Protein AF-A0A914R3E1-F1 (afdb_monomer_lite)

Structure (mmCIF, N/CA/C/O backbone):
data_AF-A0A914R3E1-F1
#
_entry.id   AF-A0A914R3E1-F1
#
loop_
_atom_site.group_PDB
_atom_site.id
_atom_site.type_symbol
_atom_site.label_atom_id
_atom_site.label_alt_id
_atom_site.label_comp_id
_atom_site.label_asym_id
_atom_site.label_entity_id
_atom_site.label_seq_id
_atom_site.pdbx_PDB_ins_code
_atom_site.Cartn_x
_atom_site.Cartn_y
_atom_site.Cartn_z
_atom_site.occupancy
_atom_site.B_iso_or_equiv
_atom_site.auth_seq_id
_atom_site.auth_comp_id
_atom_site.auth_asym_id
_atom_site.auth_atom_id
_atom_site.pdbx_PDB_model_num
ATOM 1 N N . TRP A 1 1 ? -0.413 -1.139 -13.034 1.00 91.69 1 TRP A N 1
ATOM 2 C CA . TRP A 1 1 ? 0.040 -0.336 -11.878 1.00 91.69 1 TRP A CA 1
ATOM 3 C C . TRP A 1 1 ? -0.226 1.168 -12.042 1.00 91.69 1 TRP A C 1
ATOM 5 O O . TRP A 1 1 ? -0.947 1.726 -11.226 1.00 91.69 1 TRP A O 1
ATOM 15 N N . VAL A 1 2 ? 0.284 1.839 -13.089 1.00 95.19 2 VAL A N 1
ATOM 16 C CA . VAL A 1 2 ? 0.117 3.309 -13.268 1.00 95.19 2 VAL A CA 1
ATOM 17 C C . VAL A 1 2 ? -1.317 3.775 -13.550 1.00 95.19 2 VAL A C 1
ATOM 19 O O . VAL A 1 2 ? -1.635 4.934 -13.323 1.00 95.19 2 VAL A O 1
ATOM 22 N N . ARG A 1 3 ? -2.176 2.872 -14.038 1.00 94.94 3 ARG A N 1
ATOM 23 C CA . ARG A 1 3 ? -3.586 3.139 -14.366 1.00 94.94 3 ARG A CA 1
ATOM 24 C C . ARG A 1 3 ? -4.540 3.029 -13.170 1.00 94.94 3 ARG A C 1
ATOM 26 O O . ARG A 1 3 ? -5.719 3.292 -13.337 1.00 94.94 3 ARG A O 1
ATOM 33 N N . TYR A 1 4 ? -4.050 2.591 -12.009 1.00 94.19 4 TYR A N 1
ATOM 34 C CA . TYR A 1 4 ? -4.879 2.350 -10.829 1.00 94.19 4 TYR A CA 1
ATOM 35 C C . TYR A 1 4 ? -4.605 3.390 -9.752 1.00 94.19 4 TYR A C 1
ATOM 37 O O . TYR A 1 4 ? -3.444 3.768 -9.528 1.00 94.19 4 TYR A O 1
ATOM 45 N N . GLU A 1 5 ? -5.670 3.775 -9.055 1.00 95.00 5 GLU A N 1
ATOM 46 C CA . GLU A 1 5 ? -5.585 4.555 -7.828 1.00 95.00 5 GLU A CA 1
ATOM 47 C C . GLU A 1 5 ? -4.735 3.833 -6.784 1.00 95.00 5 GLU A C 1
ATOM 49 O O . GLU A 1 5 ? -4.691 2.602 -6.726 1.00 95.00 5 GLU A O 1
ATOM 54 N N . ALA A 1 6 ? -3.987 4.609 -6.003 1.00 97.00 6 ALA A N 1
ATOM 55 C CA . ALA A 1 6 ? -3.027 4.046 -5.065 1.00 97.00 6 ALA A CA 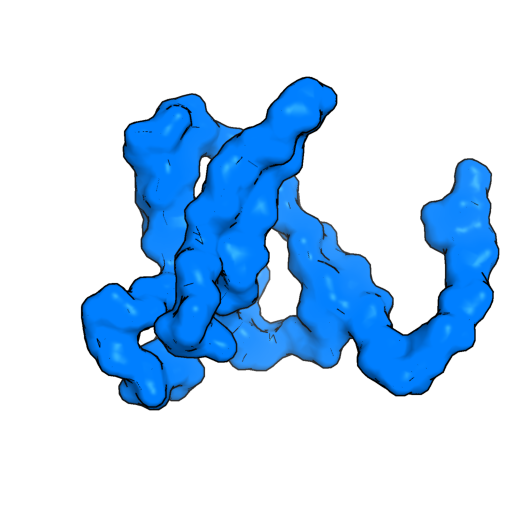1
ATOM 56 C C . ALA A 1 6 ? -3.701 3.412 -3.847 1.00 97.00 6 ALA A C 1
ATOM 58 O O . ALA A 1 6 ? -3.330 2.312 -3.449 1.00 97.00 6 ALA A O 1
ATOM 59 N N . VAL A 1 7 ? -4.700 4.099 -3.291 1.00 97.31 7 VAL A N 1
ATOM 60 C CA . VAL A 1 7 ? -5.360 3.747 -2.033 1.00 97.31 7 VAL A CA 1
ATOM 61 C C . VAL A 1 7 ? -6.868 3.934 -2.190 1.00 97.31 7 VAL A C 1
ATOM 63 O O . VAL A 1 7 ? -7.333 5.050 -2.434 1.00 97.31 7 VAL A O 1
ATOM 66 N N . GLY A 1 8 ? -7.629 2.857 -2.011 1.00 95.75 8 GLY A N 1
ATOM 67 C CA . GLY A 1 8 ? -9.091 2.863 -1.998 1.00 95.75 8 GLY A CA 1
ATOM 68 C C . GLY A 1 8 ? -9.680 3.512 -0.742 1.00 95.75 8 GLY A C 1
ATOM 69 O O . GLY A 1 8 ? -8.961 3.947 0.158 1.00 95.75 8 GLY A O 1
ATOM 70 N N . ALA A 1 9 ? -11.006 3.604 -0.682 1.00 93.25 9 ALA A N 1
ATOM 71 C CA . ALA A 1 9 ? -11.708 4.025 0.528 1.00 93.25 9 ALA A CA 1
ATOM 72 C C . ALA A 1 9 ? -11.678 2.918 1.599 1.00 93.25 9 ALA A C 1
ATOM 74 O O . ALA A 1 9 ? -11.398 1.756 1.297 1.00 93.25 9 ALA A O 1
ATOM 75 N N . LEU A 1 10 ? -11.994 3.283 2.845 1.00 95.19 10 LEU A N 1
ATOM 76 C CA . LEU A 1 10 ? -12.315 2.302 3.878 1.00 95.19 10 LEU A CA 1
ATOM 77 C C . LEU A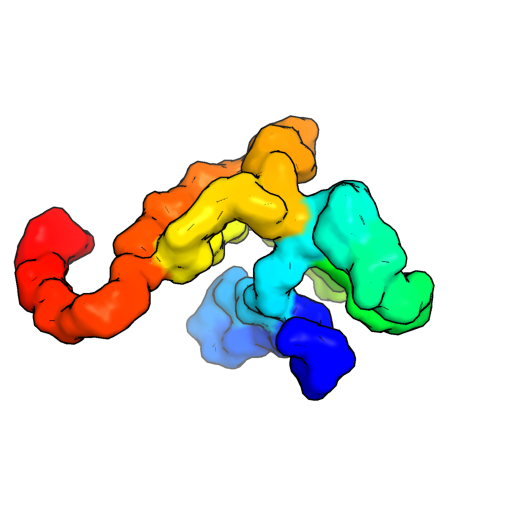 1 10 ? -13.516 1.475 3.404 1.00 95.19 10 LEU A C 1
ATOM 79 O O . LEU A 1 10 ? -14.535 2.045 3.006 1.00 95.19 10 LEU A O 1
ATOM 83 N N . ILE A 1 11 ? -13.398 0.148 3.429 1.00 95.62 11 ILE A N 1
ATOM 84 C CA . ILE A 1 11 ? -14.502 -0.727 3.037 1.00 95.62 11 ILE A CA 1
ATOM 85 C C . ILE A 1 11 ? -15.621 -0.586 4.085 1.00 95.62 11 ILE A C 1
ATOM 87 O O . ILE A 1 11 ? -15.353 -0.806 5.274 1.00 95.62 11 ILE A O 1
ATOM 91 N N . PRO A 1 12 ? -16.861 -0.238 3.680 1.00 96.25 12 PRO A N 1
ATOM 92 C CA . PRO A 1 12 ? -17.972 -0.043 4.606 1.00 96.25 12 PRO A CA 1
ATOM 93 C C . PRO A 1 12 ? -18.163 -1.232 5.549 1.00 96.25 12 PRO A C 1
ATOM 95 O O . PRO A 1 12 ? -18.096 -2.382 5.123 1.00 96.25 12 PRO A O 1
ATOM 98 N N . ASN A 1 13 ? -18.431 -0.945 6.826 1.00 96.12 13 ASN A N 1
ATOM 99 C CA . ASN A 1 13 ? -18.621 -1.943 7.888 1.00 96.12 13 ASN A CA 1
ATOM 100 C C . ASN A 1 13 ? -17.394 -2.830 8.174 1.00 96.12 13 ASN A C 1
ATOM 102 O O . ASN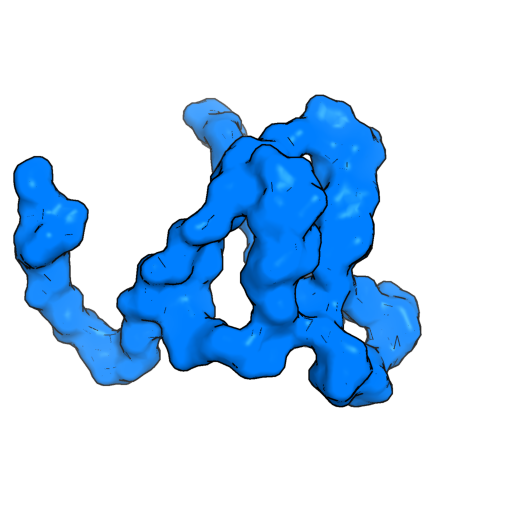 A 1 13 ? -17.529 -3.906 8.751 1.00 96.12 13 ASN A O 1
ATOM 106 N N . THR A 1 14 ? -16.189 -2.388 7.805 1.00 96.25 14 THR A N 1
ATOM 107 C CA . THR A 1 14 ? -14.941 -3.096 8.113 1.00 96.25 14 THR A CA 1
ATOM 108 C C . THR A 1 14 ? -13.854 -2.126 8.577 1.00 96.25 14 THR A C 1
ATOM 110 O O . THR A 1 14 ? -14.035 -0.909 8.585 1.00 96.25 14 THR A O 1
ATOM 113 N N . ARG A 1 15 ? -12.688 -2.673 8.932 1.00 95.56 15 ARG A N 1
ATOM 114 C CA . ARG A 1 15 ? -11.467 -1.905 9.214 1.00 95.56 15 ARG A CA 1
ATOM 115 C C . ARG A 1 15 ? -10.452 -1.967 8.065 1.00 95.56 15 ARG A C 1
ATOM 117 O O . ARG A 1 15 ? -9.308 -1.563 8.247 1.00 95.56 15 ARG A O 1
ATOM 124 N N . PHE A 1 16 ? -10.851 -2.489 6.904 1.00 97.50 16 PHE A N 1
ATOM 125 C CA . PHE A 1 16 ? -9.948 -2.729 5.784 1.00 97.50 16 PHE A CA 1
ATOM 126 C C . PHE A 1 16 ? -9.842 -1.520 4.861 1.00 97.50 16 PHE A C 1
ATOM 128 O O . PHE A 1 16 ? -10.844 -0.969 4.397 1.00 97.50 16 PHE A O 1
ATOM 135 N N . VAL A 1 17 ? -8.602 -1.165 4.537 1.00 97.31 17 VAL A N 1
ATOM 136 C CA . VAL A 1 17 ? -8.261 -0.248 3.451 1.00 97.31 17 VAL A CA 1
ATOM 137 C C . VAL A 1 17 ? -7.472 -1.036 2.421 1.00 97.31 17 VAL A C 1
ATOM 139 O O . VAL A 1 17 ? -6.479 -1.678 2.752 1.00 97.31 17 VAL A O 1
ATOM 142 N N . VAL A 1 18 ? -7.908 -0.973 1.167 1.00 97.06 18 VAL A N 1
ATOM 143 C CA . VAL A 1 18 ? -7.207 -1.613 0.052 1.00 97.06 18 VAL A CA 1
ATOM 144 C C . VAL A 1 18 ? -6.273 -0.618 -0.619 1.00 97.06 18 VAL A C 1
ATOM 146 O O . VAL A 1 18 ? -6.624 0.543 -0.829 1.00 97.06 18 VAL A O 1
ATOM 149 N N . PHE A 1 19 ? -5.083 -1.066 -0.987 1.00 97.94 19 PHE A N 1
ATOM 150 C CA . PHE A 1 19 ? -4.117 -0.268 -1.731 1.00 97.94 19 PHE A CA 1
ATOM 151 C C . PHE A 1 19 ? -3.355 -1.156 -2.712 1.00 97.94 19 PHE A C 1
ATOM 153 O O . PHE A 1 19 ? -3.223 -2.363 -2.512 1.00 97.94 19 PHE A O 1
ATOM 160 N N . LYS A 1 20 ? -2.873 -0.569 -3.809 1.00 97.44 20 LYS A N 1
ATOM 161 C CA . LYS A 1 20 ? -1.981 -1.285 -4.733 1.00 97.44 20 LYS A CA 1
ATOM 162 C C . LYS A 1 20 ? -0.598 -1.430 -4.100 1.00 97.44 20 LYS A C 1
ATOM 164 O O . LYS A 1 20 ? -0.211 -0.580 -3.311 1.00 97.44 20 LYS A O 1
ATOM 169 N N . THR A 1 21 ? 0.184 -2.430 -4.508 1.00 97.31 21 THR A N 1
ATOM 170 C CA . THR A 1 21 ? 1.547 -2.614 -3.975 1.00 97.31 21 THR A CA 1
ATOM 171 C C . THR A 1 21 ? 2.387 -1.329 -4.099 1.00 97.31 21 THR A C 1
ATOM 173 O O 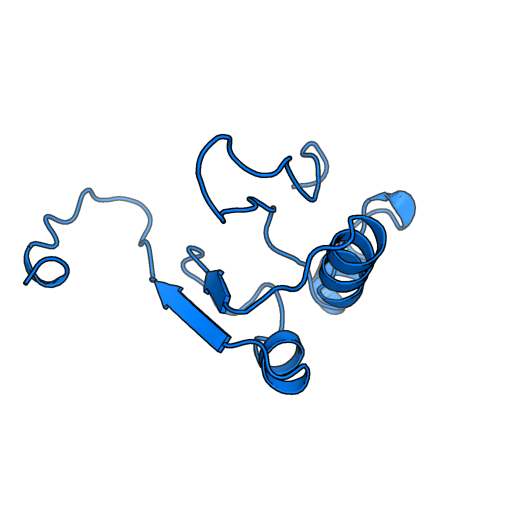. THR A 1 21 ? 2.484 -0.779 -5.207 1.00 97.31 21 THR A O 1
ATOM 176 N N . PRO A 1 22 ? 3.001 -0.835 -3.009 1.00 97.69 22 PRO A N 1
ATOM 177 C CA . PRO A 1 22 ? 4.037 0.188 -3.081 1.00 97.69 22 PRO A CA 1
ATOM 178 C C . PRO A 1 22 ? 5.231 -0.294 -3.911 1.00 97.69 22 PRO A C 1
ATOM 180 O O . PRO A 1 22 ? 5.439 -1.499 -4.068 1.00 97.69 22 PRO A O 1
ATOM 183 N N . LEU A 1 23 ? 6.007 0.642 -4.459 1.00 97.81 23 LEU A N 1
ATOM 184 C CA . LEU A 1 23 ? 7.232 0.350 -5.204 1.00 97.81 23 LEU A CA 1
ATOM 185 C C . LEU A 1 23 ? 8.433 1.061 -4.571 1.00 97.81 23 LEU A C 1
ATOM 187 O O . LEU A 1 23 ? 8.440 2.284 -4.447 1.00 97.81 23 LEU A O 1
ATOM 191 N N . GLY A 1 24 ? 9.470 0.294 -4.248 1.00 94.88 24 GLY A N 1
ATOM 192 C CA . GLY A 1 24 ? 10.765 0.764 -3.771 1.00 94.88 24 GLY A CA 1
ATOM 193 C C . GLY A 1 24 ? 11.649 1.335 -4.886 1.00 94.88 24 GLY A C 1
ATOM 194 O O . GLY A 1 24 ? 11.366 1.212 -6.084 1.00 94.88 24 GLY A O 1
ATOM 195 N N . GLY A 1 25 ? 12.755 1.967 -4.485 1.00 88.44 25 GLY A N 1
ATOM 196 C CA . GLY A 1 25 ? 13.530 2.916 -5.297 1.00 88.44 25 GLY A CA 1
ATOM 197 C C . GLY A 1 25 ? 13.845 2.495 -6.739 1.00 88.44 25 GLY A C 1
ATOM 198 O O . GLY A 1 25 ? 13.627 3.279 -7.664 1.00 88.44 25 GLY A O 1
ATOM 199 N N . ALA A 1 26 ? 14.331 1.273 -6.972 1.00 89.00 26 ALA A N 1
ATOM 200 C CA . ALA A 1 26 ? 14.694 0.825 -8.322 1.00 89.00 26 ALA A CA 1
ATOM 201 C C . ALA A 1 26 ? 13.480 0.696 -9.262 1.00 89.00 26 ALA A C 1
ATOM 203 O O . ALA A 1 26 ? 13.567 1.046 -10.441 1.00 89.00 26 ALA A O 1
ATOM 204 N N . LEU A 1 27 ? 12.338 0.232 -8.746 1.00 93.56 27 LEU A N 1
ATOM 205 C CA . LEU A 1 27 ? 11.101 0.101 -9.517 1.00 93.56 27 LEU A CA 1
ATOM 206 C C . LEU A 1 27 ? 10.390 1.446 -9.661 1.00 93.56 27 LEU A C 1
ATOM 208 O O . LEU A 1 27 ? 9.948 1.783 -10.759 1.00 93.56 27 LEU A O 1
ATOM 212 N N . ALA A 1 28 ? 10.360 2.255 -8.600 1.00 93.44 28 ALA A N 1
ATOM 213 C CA . ALA A 1 28 ? 9.770 3.591 -8.619 1.00 93.44 28 ALA A CA 1
ATOM 214 C C . ALA A 1 28 ? 10.443 4.522 -9.645 1.00 93.44 28 ALA A C 1
ATOM 216 O O . ALA A 1 28 ? 9.768 5.345 -10.265 1.00 93.44 28 ALA A O 1
ATOM 217 N N . LYS A 1 29 ? 11.752 4.369 -9.901 1.00 93.69 29 LYS A N 1
ATOM 218 C CA . LYS A 1 29 ? 12.476 5.121 -10.948 1.00 93.69 29 LYS A CA 1
ATOM 219 C C . LYS A 1 29 ? 11.905 4.914 -12.357 1.00 93.69 29 LYS A C 1
ATOM 221 O O . LYS A 1 29 ? 12.025 5.818 -13.177 1.00 93.69 29 LYS A O 1
ATOM 226 N N . LYS A 1 30 ? 11.250 3.778 -12.622 1.00 94.06 30 LYS A N 1
ATOM 227 C CA . LYS A 1 30 ? 10.594 3.469 -13.908 1.00 94.06 30 LYS A CA 1
ATOM 228 C C . LYS A 1 30 ? 9.201 4.100 -14.041 1.00 94.06 30 LYS A C 1
ATOM 230 O O . LYS A 1 30 ? 8.568 3.966 -15.083 1.00 94.06 30 LYS A O 1
ATOM 235 N N . ILE A 1 31 ? 8.711 4.752 -12.986 1.00 95.88 31 ILE A N 1
ATOM 236 C CA . ILE A 1 31 ? 7.376 5.346 -12.906 1.00 95.88 31 ILE A CA 1
ATOM 237 C C . ILE A 1 31 ? 7.486 6.882 -12.953 1.00 95.88 31 ILE A C 1
ATOM 239 O O . ILE A 1 31 ? 8.360 7.440 -12.269 1.00 95.88 31 ILE A O 1
ATOM 243 N N . PRO A 1 32 ? 6.598 7.577 -13.701 1.00 95.25 32 PRO A N 1
ATOM 244 C CA . PRO A 1 32 ? 6.490 9.037 -13.662 1.00 95.25 32 PRO A CA 1
ATOM 245 C C . PRO A 1 32 ? 6.311 9.551 -12.231 1.00 95.25 32 PRO A C 1
ATOM 247 O O . PRO A 1 32 ? 5.602 8.929 -11.437 1.00 95.25 32 PRO A O 1
ATOM 250 N N . LYS A 1 33 ? 6.966 10.662 -11.880 1.00 93.69 33 LYS A N 1
ATOM 251 C CA . LYS A 1 33 ? 7.093 11.130 -10.487 1.00 93.69 33 LYS A CA 1
ATOM 252 C C . LYS A 1 33 ? 5.728 11.323 -9.819 1.00 93.69 33 LYS A C 1
ATOM 254 O O . LYS A 1 33 ? 5.533 10.885 -8.694 1.00 93.69 33 LYS A O 1
ATOM 259 N N . GLU A 1 34 ? 4.786 11.897 -10.548 1.00 94.50 34 GLU A N 1
ATOM 260 C CA . GLU A 1 34 ? 3.401 12.175 -10.173 1.00 94.50 34 GLU A CA 1
ATOM 261 C C . GLU A 1 34 ? 2.527 10.923 -10.003 1.00 94.50 34 GLU A C 1
ATOM 263 O O . GLU A 1 34 ? 1.431 11.000 -9.455 1.00 94.50 34 GLU A O 1
ATOM 268 N N . LYS A 1 35 ? 2.997 9.760 -10.466 1.00 95.31 35 LYS A N 1
ATOM 269 C CA . LYS A 1 35 ? 2.322 8.469 -10.282 1.00 95.31 35 LYS A CA 1
ATOM 270 C C . LYS A 1 35 ? 3.034 7.561 -9.282 1.00 95.31 35 LYS A C 1
ATOM 272 O O . LYS A 1 35 ? 2.525 6.471 -9.029 1.00 95.31 35 LYS A O 1
ATOM 277 N N . ARG A 1 36 ? 4.193 7.955 -8.738 1.00 96.25 36 ARG A N 1
ATOM 278 C CA . ARG A 1 36 ? 4.939 7.143 -7.763 1.00 96.25 36 ARG A CA 1
ATOM 279 C C . ARG A 1 36 ? 4.135 6.951 -6.482 1.00 96.25 36 ARG A C 1
ATOM 281 O O . ARG A 1 36 ? 3.390 7.822 -6.053 1.00 96.25 36 ARG A O 1
ATOM 288 N N . PHE A 1 37 ? 4.305 5.774 -5.901 1.00 97.81 37 PHE A N 1
ATOM 289 C CA . PHE A 1 37 ? 3.649 5.360 -4.676 1.00 97.81 37 PHE A CA 1
ATOM 290 C C . PHE A 1 37 ? 4.569 4.358 -3.983 1.00 97.81 37 PHE A C 1
ATOM 292 O O . PHE A 1 37 ? 4.743 3.237 -4.462 1.00 97.81 37 PHE A O 1
ATOM 299 N N . ASP A 1 38 ? 5.204 4.816 -2.912 1.00 96.94 38 ASP A N 1
ATOM 300 C CA . ASP A 1 38 ? 6.061 4.038 -2.017 1.00 96.94 38 ASP A CA 1
ATOM 301 C C . ASP A 1 38 ? 5.397 3.918 -0.630 1.00 96.94 38 ASP A C 1
ATOM 303 O O . ASP A 1 38 ? 4.282 4.407 -0.415 1.00 96.94 38 ASP A O 1
ATOM 307 N N . VAL A 1 39 ? 6.070 3.252 0.310 1.00 97.12 39 VAL A N 1
ATOM 308 C CA . VAL A 1 39 ? 5.565 3.061 1.677 1.00 97.12 39 VAL A CA 1
ATOM 309 C C . VAL A 1 39 ? 5.318 4.401 2.377 1.00 97.12 39 VAL A C 1
ATOM 311 O O . VAL A 1 39 ? 4.276 4.591 3.000 1.00 97.12 39 VAL A O 1
ATOM 314 N N . SER A 1 40 ? 6.202 5.387 2.213 1.00 95.81 40 SER A N 1
ATOM 315 C CA . SER A 1 40 ? 6.016 6.713 2.810 1.00 95.81 40 SER A CA 1
ATOM 316 C C . SER A 1 40 ? 4.776 7.431 2.266 1.00 95.81 40 SER A C 1
ATOM 318 O O . SER A 1 40 ? 4.093 8.133 3.016 1.00 95.81 40 SER A O 1
ATOM 320 N N . HIS A 1 41 ? 4.450 7.258 0.980 1.00 96.81 41 HIS A N 1
ATOM 321 C CA . HIS A 1 41 ? 3.201 7.768 0.405 1.00 96.81 41 HIS A CA 1
ATOM 322 C C . HIS A 1 41 ? 1.981 7.088 1.036 1.00 96.81 41 HIS A C 1
ATOM 324 O O . HIS A 1 41 ? 1.047 7.792 1.413 1.00 96.81 41 HIS A O 1
ATOM 330 N N . LEU A 1 42 ? 1.998 5.759 1.199 1.00 97.62 42 LEU A N 1
ATOM 331 C CA . LEU A 1 42 ? 0.919 5.016 1.864 1.00 97.62 42 LEU A CA 1
ATOM 332 C C . LEU A 1 42 ? 0.659 5.554 3.277 1.00 97.62 42 LEU A C 1
ATOM 334 O O . LEU A 1 42 ? -0.471 5.927 3.591 1.00 97.62 42 LEU A O 1
ATOM 338 N N . LEU A 1 43 ? 1.699 5.634 4.108 1.00 96.69 43 LEU A N 1
ATOM 339 C CA . LEU A 1 43 ? 1.575 6.054 5.507 1.00 96.69 43 LEU A CA 1
ATOM 340 C C . LEU A 1 43 ? 1.089 7.497 5.633 1.00 96.69 43 LEU A C 1
ATOM 342 O O . LEU A 1 43 ? 0.199 7.780 6.436 1.00 96.69 43 LEU A O 1
ATOM 346 N N . ARG A 1 44 ? 1.609 8.399 4.792 1.00 97.12 44 ARG A N 1
ATOM 347 C CA . ARG A 1 44 ? 1.144 9.787 4.744 1.00 97.12 44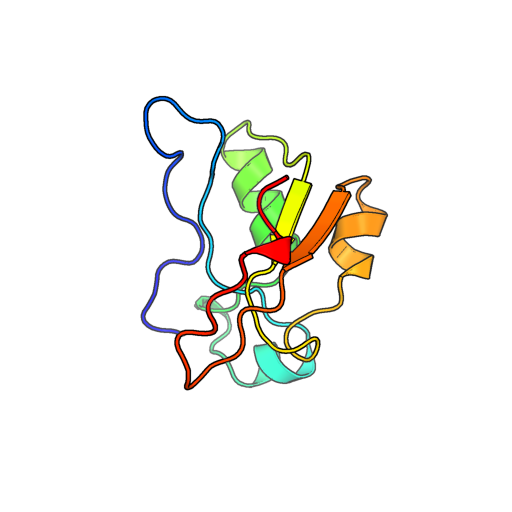 ARG A CA 1
ATOM 348 C C . ARG A 1 44 ? -0.335 9.866 4.367 1.00 97.12 44 ARG A C 1
ATOM 350 O O . ARG A 1 44 ? -1.092 10.532 5.063 1.00 97.12 44 ARG A O 1
ATOM 357 N N . THR A 1 45 ? -0.764 9.143 3.330 1.00 97.00 45 THR A N 1
ATOM 358 C CA . THR A 1 45 ? -2.176 9.110 2.918 1.00 97.00 45 THR A CA 1
ATOM 359 C C . THR A 1 45 ? -3.089 8.551 4.013 1.00 97.00 45 THR A C 1
ATOM 361 O O . THR A 1 45 ? -4.225 9.001 4.140 1.00 97.00 45 THR A O 1
ATOM 364 N N . MET A 1 46 ? -2.629 7.588 4.817 1.00 96.56 46 MET A N 1
ATOM 365 C CA . MET A 1 46 ? -3.398 7.096 5.969 1.00 96.56 46 MET A CA 1
ATOM 366 C C . MET A 1 46 ? -3.524 8.163 7.055 1.00 96.56 46 MET A C 1
ATOM 368 O O . MET A 1 46 ? -4.640 8.458 7.484 1.00 96.56 46 MET A O 1
ATOM 372 N N . ALA A 1 47 ? -2.413 8.801 7.427 1.00 96.06 47 ALA A N 1
ATOM 373 C CA . ALA A 1 47 ? -2.397 9.855 8.436 1.00 96.06 47 ALA A CA 1
ATOM 374 C C . ALA A 1 47 ? -3.273 11.058 8.040 1.00 96.06 47 ALA A C 1
ATOM 376 O O . ALA A 1 47 ? -4.062 11.532 8.853 1.00 96.06 47 ALA A O 1
ATOM 377 N N . GLU A 1 48 ? -3.209 11.500 6.779 1.00 97.19 48 GLU A N 1
ATOM 378 C CA . GLU A 1 48 ? -4.053 12.577 6.229 1.00 97.19 48 GLU A CA 1
ATOM 379 C C . GLU A 1 48 ? -5.553 12.253 6.307 1.00 97.19 48 GLU A C 1
ATOM 381 O O . GLU A 1 48 ? -6.381 13.152 6.432 1.00 97.19 48 GLU A O 1
ATOM 386 N N . ARG A 1 49 ? -5.914 10.965 6.269 1.00 95.50 49 ARG A N 1
ATOM 387 C CA . ARG A 1 49 ? -7.294 10.479 6.431 1.00 95.50 49 ARG A CA 1
ATOM 388 C C . ARG A 1 49 ? -7.679 10.228 7.894 1.00 95.50 49 ARG A C 1
ATOM 390 O O . ARG A 1 49 ? -8.767 9.718 8.145 1.00 95.50 49 ARG A O 1
ATOM 397 N N . GLY A 1 50 ? -6.803 10.536 8.853 1.00 95.75 50 GLY A N 1
ATOM 398 C CA . GLY A 1 50 ? -7.014 10.241 10.272 1.00 95.75 50 GLY A CA 1
ATOM 399 C C . GLY A 1 50 ? -6.984 8.744 10.598 1.00 95.75 50 GLY A C 1
ATOM 400 O O . GLY A 1 50 ? -7.539 8.322 11.610 1.00 95.75 50 GLY A O 1
ATOM 401 N N . LEU A 1 51 ? -6.366 7.929 9.738 1.00 95.25 51 LEU A N 1
ATOM 402 C CA . LEU A 1 51 ? -6.258 6.483 9.899 1.00 95.25 51 LEU A CA 1
ATOM 403 C C . LEU A 1 51 ? -4.851 6.097 10.354 1.00 95.25 51 LEU A C 1
ATOM 405 O O . LEU A 1 51 ? -3.849 6.627 9.876 1.00 95.25 51 LEU A O 1
ATOM 409 N N . ARG A 1 52 ? -4.781 5.103 11.238 1.00 94.25 52 ARG A N 1
ATOM 410 C CA . ARG A 1 52 ? -3.534 4.448 11.637 1.00 94.25 52 ARG A CA 1
ATOM 411 C C . ARG A 1 52 ? -3.571 2.996 11.179 1.00 94.25 52 ARG A C 1
ATOM 413 O O . ARG A 1 52 ? -4.491 2.263 11.540 1.00 94.25 52 ARG A O 1
ATOM 420 N N . LEU A 1 53 ? -2.568 2.588 10.404 1.00 96.69 53 LEU A N 1
ATOM 421 C CA . LEU A 1 53 ? -2.370 1.181 10.068 1.00 96.69 53 LEU A CA 1
ATOM 422 C C . LEU A 1 53 ? -1.819 0.442 11.287 1.00 96.69 53 LEU A C 1
ATOM 424 O O . LEU A 1 53 ? -0.917 0.939 11.957 1.00 96.69 53 LEU A O 1
ATOM 428 N N . GLY A 1 54 ? -2.401 -0.720 11.577 1.00 97.75 54 GLY A N 1
ATOM 429 C CA . GLY A 1 54 ? -1.895 -1.650 12.592 1.00 97.75 54 GLY A CA 1
ATOM 430 C C . GLY A 1 54 ? -1.247 -2.891 11.985 1.00 97.75 54 GLY A C 1
ATOM 431 O O . GLY A 1 54 ? -0.295 -3.402 12.551 1.00 97.75 54 GLY A O 1
ATOM 432 N N . LEU A 1 55 ? -1.729 -3.322 10.817 1.00 98.25 55 LEU A N 1
ATOM 433 C CA . LEU A 1 55 ? -1.277 -4.512 10.104 1.00 98.25 55 LEU A CA 1
ATOM 434 C C . LEU A 1 55 ? -1.340 -4.256 8.595 1.00 98.25 55 LEU A C 1
ATOM 436 O O . LEU A 1 55 ? -2.318 -3.684 8.100 1.00 98.25 55 LEU A O 1
ATOM 440 N N . VAL A 1 56 ? -0.324 -4.712 7.870 1.00 98.25 56 VAL A N 1
ATOM 441 C CA . VAL A 1 56 ? -0.320 -4.842 6.412 1.00 98.25 56 VAL A CA 1
ATOM 442 C C . VAL A 1 56 ? -0.327 -6.320 6.053 1.00 98.25 56 VAL A C 1
ATOM 444 O O . VAL A 1 56 ? 0.566 -7.056 6.449 1.00 98.25 56 VAL A O 1
ATOM 447 N N . ILE A 1 57 ? -1.322 -6.729 5.266 1.00 98.06 57 ILE A N 1
ATOM 448 C CA . ILE A 1 57 ? -1.390 -8.069 4.681 1.00 98.06 57 ILE A CA 1
ATOM 449 C C . ILE A 1 57 ? -0.954 -7.956 3.217 1.00 98.06 57 ILE A C 1
ATOM 451 O O . ILE A 1 57 ? -1.671 -7.374 2.399 1.00 98.06 57 ILE A O 1
ATOM 455 N N . ASP A 1 58 ? 0.222 -8.478 2.884 1.00 97.00 58 ASP A N 1
ATOM 456 C CA . ASP A 1 58 ? 0.747 -8.506 1.521 1.00 97.00 58 ASP A CA 1
ATOM 457 C C . ASP A 1 58 ? 0.368 -9.816 0.826 1.00 97.00 58 ASP A C 1
ATOM 459 O O . ASP A 1 58 ? 0.801 -10.900 1.212 1.00 97.00 5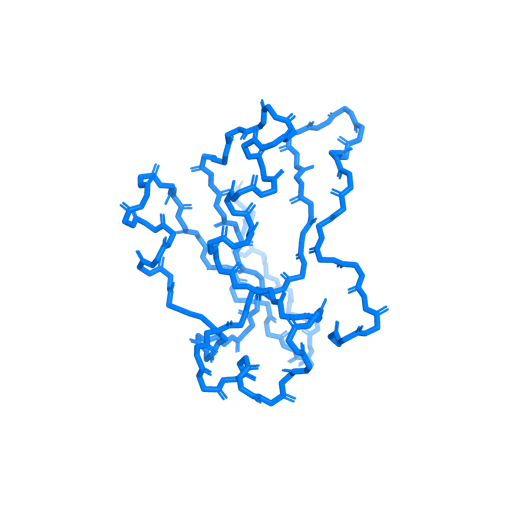8 ASP A O 1
ATOM 463 N N . LEU A 1 59 ? -0.446 -9.689 -0.222 1.00 95.00 59 LEU A N 1
ATOM 464 C CA . LEU A 1 59 ? -0.954 -10.806 -1.022 1.00 95.00 59 LEU A CA 1
ATOM 465 C C . LEU A 1 59 ? -0.135 -11.057 -2.296 1.00 95.00 59 LEU A C 1
ATOM 467 O O . LEU A 1 59 ? -0.539 -11.830 -3.167 1.00 95.00 59 LEU A O 1
ATOM 471 N N . THR A 1 60 ? 0.977 -10.348 -2.481 1.00 92.50 60 THR A N 1
ATOM 472 C CA . THR A 1 60 ? 1.838 -10.540 -3.646 1.00 92.50 60 THR A CA 1
ATOM 473 C C . THR A 1 60 ? 2.708 -11.778 -3.472 1.00 92.50 60 THR A C 1
ATOM 475 O O . THR A 1 60 ? 3.268 -12.019 -2.409 1.00 92.50 60 THR A O 1
ATOM 478 N N . ASP A 1 61 ? 2.890 -12.533 -4.551 1.00 91.38 61 ASP A N 1
ATOM 479 C CA . ASP A 1 61 ? 3.758 -13.716 -4.591 1.00 91.38 61 ASP A CA 1
ATOM 480 C C . ASP A 1 61 ? 5.225 -13.339 -4.895 1.00 91.38 61 ASP A C 1
ATOM 482 O O . ASP A 1 61 ? 5.878 -13.890 -5.783 1.00 91.38 61 ASP A O 1
ATOM 486 N N . THR A 1 62 ? 5.723 -12.263 -4.272 1.00 91.06 62 THR A N 1
ATOM 487 C CA . THR A 1 62 ? 7.106 -11.785 -4.445 1.00 91.06 62 THR A CA 1
ATOM 488 C C . THR A 1 62 ? 7.502 -10.748 -3.390 1.00 91.06 62 THR A C 1
ATOM 490 O O . THR A 1 62 ? 6.677 -9.932 -2.999 1.00 91.06 62 THR A O 1
ATOM 493 N N . ASP A 1 63 ? 8.784 -10.697 -3.021 1.00 93.06 63 ASP A N 1
ATOM 494 C CA . ASP A 1 63 ? 9.354 -9.661 -2.129 1.00 93.06 63 ASP A CA 1
ATOM 495 C C . ASP A 1 63 ? 10.061 -8.528 -2.891 1.00 93.06 63 ASP A C 1
ATOM 497 O O . ASP A 1 63 ? 10.777 -7.703 -2.336 1.00 93.06 63 ASP A O 1
ATOM 501 N N . ARG A 1 64 ? 9.917 -8.489 -4.220 1.00 94.25 64 ARG A N 1
ATOM 502 C CA . ARG A 1 64 ? 10.708 -7.587 -5.075 1.00 94.25 64 ARG A CA 1
ATOM 503 C C . ARG A 1 64 ? 10.163 -6.163 -5.160 1.00 94.25 64 ARG A C 1
ATOM 505 O O . ARG A 1 64 ? 10.793 -5.327 -5.810 1.00 94.25 64 ARG A O 1
ATOM 512 N N . TYR A 1 65 ? 8.973 -5.895 -4.621 1.00 95.81 65 TYR A N 1
ATOM 513 C CA . TYR A 1 65 ? 8.294 -4.619 -4.843 1.00 95.81 65 TYR A CA 1
ATOM 514 C C . TYR A 1 65 ? 8.746 -3.522 -3.891 1.00 95.81 65 TYR A C 1
ATOM 516 O O . TYR A 1 65 ? 9.007 -2.416 -4.361 1.00 95.81 65 TYR A O 1
ATOM 524 N N . TYR A 1 66 ? 8.874 -3.811 -2.603 1.00 96.19 66 TYR A N 1
ATOM 525 C CA . TYR A 1 66 ? 9.316 -2.880 -1.568 1.00 96.19 66 TYR A CA 1
ATOM 526 C C . TYR A 1 66 ? 9.921 -3.670 -0.403 1.00 96.19 66 TYR A C 1
ATOM 528 O O . TYR A 1 66 ? 9.737 -4.883 -0.332 1.00 96.19 66 TYR A O 1
ATOM 536 N N . ASP A 1 67 ? 10.655 -2.991 0.474 1.00 96.25 67 ASP A N 1
ATOM 537 C CA . ASP A 1 67 ? 11.196 -3.602 1.686 1.00 96.25 67 ASP A CA 1
ATOM 538 C C . ASP A 1 67 ? 10.107 -3.619 2.769 1.00 96.25 67 ASP A C 1
ATOM 540 O O . ASP A 1 67 ? 9.569 -2.568 3.121 1.00 96.25 67 ASP A O 1
ATOM 544 N N . HIS A 1 68 ? 9.744 -4.797 3.282 1.00 96.06 68 HIS A N 1
ATOM 545 C CA . HIS A 1 68 ? 8.761 -4.890 4.365 1.00 96.06 68 HIS A CA 1
ATOM 546 C C . HIS A 1 68 ? 9.284 -4.272 5.671 1.00 96.06 68 HIS A C 1
ATOM 548 O O . HIS A 1 68 ? 8.477 -3.797 6.472 1.00 96.06 68 HIS A O 1
ATOM 554 N N . GLY A 1 69 ? 10.606 -4.144 5.833 1.00 97.25 69 GLY A N 1
ATOM 555 C CA . GLY A 1 69 ? 11.220 -3.421 6.944 1.00 97.25 69 GLY A CA 1
ATOM 556 C C . GLY A 1 69 ? 10.818 -1.941 7.006 1.00 97.25 69 GLY A C 1
ATOM 557 O O . GLY A 1 69 ? 10.767 -1.369 8.094 1.00 97.25 69 GLY A O 1
ATOM 558 N N . ASP A 1 70 ? 10.431 -1.327 5.878 1.00 95.94 70 ASP A N 1
ATOM 559 C CA . ASP A 1 70 ? 9.892 0.044 5.854 1.00 95.94 70 ASP A CA 1
ATOM 560 C C . ASP A 1 70 ? 8.520 0.147 6.557 1.00 95.94 70 ASP A C 1
ATOM 562 O O . ASP A 1 70 ? 8.130 1.225 7.015 1.00 95.94 70 ASP A O 1
ATOM 566 N N . ILE A 1 71 ? 7.768 -0.959 6.624 1.00 97.81 71 ILE A N 1
ATOM 567 C CA . ILE A 1 71 ? 6.488 -1.060 7.339 1.00 97.81 71 ILE A CA 1
ATOM 568 C C . ILE A 1 71 ? 6.741 -1.380 8.812 1.00 97.81 71 ILE A C 1
ATOM 570 O O . ILE A 1 71 ? 6.276 -0.650 9.690 1.00 97.81 71 ILE A O 1
ATOM 574 N N . GLU A 1 72 ? 7.516 -2.427 9.088 1.00 97.62 72 GLU A N 1
ATOM 575 C CA . GLU A 1 72 ? 7.790 -2.887 10.455 1.00 97.62 72 GLU A CA 1
ATOM 576 C C . GLU A 1 72 ? 8.544 -1.840 11.282 1.00 97.62 72 GLU A C 1
ATOM 578 O O . GLU A 1 72 ? 8.234 -1.633 12.457 1.00 97.62 72 GLU A O 1
ATOM 583 N N . GLY A 1 73 ? 9.461 -1.092 10.659 1.00 97.19 73 GLY A N 1
ATOM 584 C CA . GLY A 1 73 ? 10.177 0.021 11.289 1.00 97.19 73 GLY A CA 1
ATOM 585 C C . GLY A 1 73 ? 9.269 1.160 11.773 1.00 97.19 73 GLY A C 1
ATOM 586 O O . GLY A 1 73 ? 9.696 1.988 12.575 1.00 97.19 73 GLY A O 1
ATOM 587 N N . MET A 1 74 ? 8.007 1.190 11.333 1.00 96.31 74 MET A N 1
ATOM 588 C CA . MET A 1 74 ? 6.975 2.133 11.780 1.00 96.31 74 MET A CA 1
ATOM 589 C C . MET A 1 74 ? 6.055 1.541 12.860 1.00 96.31 74 MET A C 1
ATOM 591 O O . MET A 1 74 ? 5.003 2.116 13.156 1.00 96.31 74 MET A O 1
ATOM 595 N N . CYS A 1 75 ? 6.436 0.406 13.455 1.00 96.81 75 CYS A N 1
ATOM 596 C CA . CYS A 1 75 ? 5.644 -0.349 14.431 1.00 96.81 75 CYS A CA 1
ATOM 597 C C . CYS A 1 75 ? 4.278 -0.788 13.873 1.00 96.81 75 CYS A C 1
ATOM 599 O O . CYS A 1 75 ? 3.261 -0.717 14.572 1.00 96.81 75 CYS A O 1
ATOM 601 N N . ILE A 1 76 ? 4.254 -1.188 12.601 1.00 98.25 76 ILE A N 1
ATOM 602 C CA . ILE A 1 76 ? 3.090 -1.754 11.914 1.00 98.25 76 ILE A CA 1
ATOM 603 C C . ILE A 1 76 ? 3.402 -3.224 11.656 1.00 98.25 76 ILE A C 1
ATOM 605 O O . ILE A 1 76 ? 4.456 -3.535 11.108 1.00 98.25 76 ILE A O 1
ATOM 609 N N . GLU A 1 77 ? 2.499 -4.119 12.043 1.00 98.50 77 GLU A N 1
ATOM 610 C CA . GLU A 1 77 ? 2.659 -5.549 11.781 1.00 98.50 77 GLU A CA 1
ATOM 611 C C . GLU A 1 77 ? 2.621 -5.815 10.269 1.00 98.50 77 GLU A C 1
ATOM 613 O O . GLU A 1 77 ? 1.913 -5.133 9.517 1.00 98.50 77 GLU A O 1
ATOM 618 N N . TYR A 1 78 ? 3.375 -6.807 9.808 1.00 98.50 78 TYR A N 1
ATOM 619 C CA . TYR A 1 78 ? 3.427 -7.192 8.406 1.00 98.50 78 TYR A CA 1
ATOM 620 C C . TYR A 1 78 ? 3.251 -8.701 8.283 1.00 98.50 78 TYR A C 1
ATOM 622 O O . TYR A 1 78 ? 3.993 -9.471 8.880 1.00 98.50 78 TYR A O 1
ATOM 630 N N . GLU A 1 79 ? 2.276 -9.115 7.482 1.00 97.88 79 GLU A N 1
ATOM 631 C CA . GLU A 1 79 ? 1.997 -10.518 7.208 1.00 97.88 79 GLU A CA 1
ATOM 632 C C . GLU A 1 79 ? 1.968 -10.749 5.704 1.00 97.88 79 GLU A C 1
ATOM 634 O O . GLU A 1 79 ? 1.229 -10.083 4.972 1.00 97.88 79 GLU A O 1
ATOM 639 N N . LYS A 1 80 ? 2.756 -11.716 5.232 1.00 95.56 80 LYS A N 1
ATOM 640 C CA . LYS A 1 80 ? 2.768 -12.106 3.824 1.00 95.56 80 LYS A CA 1
ATOM 641 C C . LYS A 1 80 ? 1.973 -13.385 3.636 1.00 95.56 80 LYS A C 1
ATOM 643 O O . LYS A 1 80 ? 2.364 -14.457 4.094 1.00 95.56 80 LYS A O 1
ATOM 648 N N . VAL A 1 81 ? 0.879 -13.281 2.893 1.00 93.06 81 VAL A N 1
ATOM 649 C CA . VAL A 1 81 ? 0.097 -14.439 2.465 1.00 93.06 81 VAL A CA 1
ATOM 650 C C . VAL A 1 81 ? 0.418 -14.668 1.000 1.00 93.06 81 VAL A C 1
ATOM 652 O O . VAL A 1 81 ? -0.141 -14.020 0.118 1.00 93.06 81 VAL A O 1
ATOM 655 N N . ASN A 1 82 ? 1.355 -15.578 0.735 1.00 83.44 82 ASN A N 1
ATOM 656 C CA . ASN A 1 82 ? 1.726 -15.919 -0.633 1.00 83.44 82 ASN A CA 1
ATOM 657 C C . ASN A 1 82 ? 0.510 -16.521 -1.346 1.00 83.44 82 ASN A C 1
ATOM 659 O O . ASN A 1 82 ? 0.095 -17.645 -1.053 1.00 83.44 82 ASN A O 1
ATOM 663 N N . CYS A 1 83 ? -0.061 -15.751 -2.270 1.00 76.88 83 CYS A N 1
ATOM 664 C CA . CYS A 1 83 ? -1.128 -16.176 -3.163 1.00 76.88 83 CYS A CA 1
ATOM 665 C C . CYS A 1 83 ? -0.509 -16.553 -4.520 1.00 76.88 83 CYS A C 1
ATOM 667 O O . CYS A 1 83 ? -0.457 -15.699 -5.413 1.00 76.88 83 CYS A O 1
ATOM 669 N N . PRO A 1 84 ? -0.005 -17.793 -4.693 1.00 72.19 84 PRO A N 1
ATOM 670 C CA . PRO A 1 84 ? 0.632 -18.204 -5.933 1.00 72.19 84 PRO A CA 1
ATOM 671 C C . PRO A 1 84 ? -0.322 -18.046 -7.115 1.00 72.19 84 PRO A C 1
ATOM 673 O O . PRO A 1 84 ? -1.496 -18.419 -7.071 1.00 72.19 84 PRO A O 1
ATOM 676 N N . GLY A 1 85 ? 0.193 -17.471 -8.198 1.00 69.69 85 GLY A N 1
ATOM 677 C CA . GLY A 1 85 ? -0.539 -17.410 -9.458 1.00 69.69 85 GLY A CA 1
ATOM 678 C C . GLY A 1 85 ? -0.603 -18.781 -10.141 1.00 69.69 85 GLY A C 1
ATOM 679 O O . GLY A 1 85 ? 0.286 -19.606 -9.970 1.00 69.69 85 GLY A O 1
ATOM 680 N N . ARG A 1 86 ? -1.610 -18.977 -11.007 1.00 65.62 86 ARG A N 1
ATOM 681 C CA . ARG A 1 86 ? -1.854 -20.209 -11.794 1.00 65.62 86 ARG A CA 1
ATOM 682 C C . ARG A 1 86 ? -2.067 -21.455 -10.923 1.00 65.62 86 ARG A C 1
ATOM 684 O O . ARG A 1 86 ? -1.193 -22.298 -10.786 1.00 65.62 86 ARG A O 1
ATOM 691 N N . GLY A 1 87 ? -3.294 -21.593 -10.437 1.00 54.81 87 GLY A N 1
ATOM 692 C CA . GLY A 1 87 ? -3.781 -22.783 -9.751 1.00 54.81 87 GLY A CA 1
ATOM 693 C C . GLY A 1 87 ? -4.661 -22.360 -8.592 1.00 54.81 87 GLY A C 1
ATOM 694 O O . GLY A 1 87 ? -4.179 -21.742 -7.651 1.00 54.81 87 GLY A O 1
ATOM 695 N N . PHE A 1 88 ? -5.954 -22.667 -8.665 1.00 52.28 88 PHE A N 1
ATOM 696 C CA . PHE A 1 88 ? -6.715 -22.866 -7.438 1.00 52.28 88 PHE A CA 1
ATOM 697 C C . PHE A 1 88 ? -6.017 -24.021 -6.721 1.00 52.28 88 PHE A C 1
ATOM 699 O O . PHE A 1 88 ? -6.055 -25.153 -7.197 1.00 52.28 88 PHE A O 1
ATOM 706 N N . VAL A 1 89 ? -5.272 -23.716 -5.666 1.00 55.81 89 VAL A N 1
ATOM 707 C CA . VAL A 1 89 ? -4.783 -24.738 -4.749 1.00 55.81 89 VAL A CA 1
ATOM 708 C C . VAL A 1 89 ? -5.847 -24.798 -3.666 1.00 55.81 89 VAL A C 1
ATOM 710 O O . VAL A 1 89 ? -6.070 -23.787 -3.001 1.00 55.81 89 VAL A O 1
ATOM 713 N N . ASP A 1 90 ? -6.535 -25.932 -3.531 1.00 56.94 90 ASP A N 1
ATOM 714 C CA . ASP A 1 90 ? -7.346 -26.215 -2.345 1.00 56.94 90 ASP A CA 1
ATOM 715 C C . ASP A 1 90 ? -6.401 -26.150 -1.136 1.00 56.94 90 ASP A C 1
ATOM 717 O O . ASP A 1 90 ? -5.591 -27.046 -0.894 1.00 56.94 90 ASP A O 1
ATOM 721 N N . ARG A 1 91 ? -6.405 -25.004 -0.452 1.00 56.59 91 ARG A N 1
ATOM 722 C CA . ARG A 1 91 ? -5.601 -24.732 0.743 1.00 56.59 91 ARG A CA 1
ATOM 723 C C . ARG A 1 91 ? -6.499 -24.893 1.964 1.00 56.59 91 ARG A C 1
ATOM 725 O O . ARG A 1 91 ? -6.867 -23.914 2.608 1.00 56.59 91 ARG A O 1
ATOM 732 N N . ASP A 1 92 ? -6.848 -26.142 2.265 1.00 58.09 92 ASP A N 1
ATOM 733 C CA . ASP A 1 92 ? -7.584 -26.514 3.485 1.00 58.09 92 ASP A CA 1
ATOM 734 C C . ASP A 1 92 ? -6.743 -26.311 4.763 1.00 58.09 92 ASP A C 1
ATOM 736 O O . ASP A 1 92 ? -7.254 -26.373 5.874 1.00 58.09 92 ASP A O 1
ATOM 740 N N . ASP A 1 93 ? -5.443 -26.036 4.632 1.00 61.69 93 ASP A N 1
ATOM 741 C CA . ASP A 1 93 ? -4.511 -25.809 5.740 1.00 61.69 93 ASP A CA 1
ATOM 742 C C . ASP A 1 93 ? -4.604 -24.405 6.362 1.00 61.69 93 ASP A C 1
ATOM 744 O O . ASP A 1 93 ? -4.054 -24.174 7.442 1.00 61.69 93 ASP A O 1
ATOM 748 N N . LEU A 1 94 ? -5.280 -23.465 5.695 1.00 54.38 94 LEU A N 1
ATOM 749 C CA . LEU A 1 94 ? -5.398 -22.072 6.140 1.00 54.38 94 LEU A CA 1
ATOM 750 C C . LEU A 1 94 ? -6.663 -21.798 6.969 1.00 54.38 94 LEU A C 1
ATOM 752 O O . LEU A 1 94 ? -6.762 -20.739 7.591 1.00 54.38 94 LEU A O 1
ATOM 756 N N . VAL A 1 95 ? -7.603 -22.745 7.015 1.00 49.91 95 VAL A N 1
ATOM 757 C CA . VAL A 1 95 ? -8.789 -22.694 7.877 1.00 49.91 95 VAL A CA 1
ATOM 758 C C . VAL A 1 95 ? -8.662 -23.818 8.901 1.00 49.91 95 VAL A C 1
ATOM 760 O O . VAL A 1 95 ? -8.829 -24.986 8.568 1.00 49.91 95 VAL A O 1
ATOM 763 N N . LYS A 1 96 ? -8.323 -23.465 10.142 1.00 42.06 96 LYS A N 1
ATOM 764 C CA . LYS A 1 96 ? -8.430 -24.383 11.283 1.00 42.06 96 LYS A CA 1
ATOM 765 C C . LYS A 1 96 ? -9.804 -24.287 11.924 1.00 42.06 96 LYS A C 1
ATOM 767 O O . LYS A 1 96 ? -10.315 -23.148 12.014 1.00 42.06 96 LYS A O 1
#

InterPro domains:
  IPR029021 Protein-tyrosine phosphatase-like [G3DSA:3.90.190.10] (1-96)
  IPR029021 Protein-tyrosine phosphatase-like [SSF52799] (1-95)

pLDDT: mean 90.31, std 13.55, range [42.06, 98.5]

Organism: Parascaris equorum (NCBI:txid6256)

Foldseek 3Di:
DLVDDAKDDQDPPDRDIDGDQAADDVVQVVPDPVSHGHPVNVCVVQVVVVHDAQEDEAADQDPRGHHCCSQVVVVHHYHYDDPDPDDPDPPPVVPD

Radius of gyration: 14.6 Å; chains: 1; bounding box: 33×39×29 Å

Sequence (96 aa):
WVRYEAVGALIPNTRFVVFKTPLGGALAKKIPKEKRFDVSHLLRTMAERGLRLGLVIDLTDTDRYYDHGDIEGMCIEYEKVNCPGRGFVDRDDLVK

Secondary structure (DSSP, 8-state):
-TTS-SEEEEPTTSS-EEEPPP--HHHHTTS-GGG---HHHHHHHHHHTT----EEEE--S-S-SS-THHHHTTT-EEEE----SS-----GGG--